Protein AF-A0A1G9RDU0-F1 (afdb_monomer)

Sequence (89 aa):
MRDRPDDLDEGLLRPAPARHWSIDATRVDHMPVGFGDHHWAATDHGGRRWFVTVADVRRQPYERLRQAMDTTAPRSSTCSRSCTPRCRP

Solvent-accessible surface area (backbone atoms only — not comparable to full-atom values): 5708 Å² total; per-residue (Å²): 32,78,71,82,59,88,91,67,48,64,83,62,57,35,56,49,42,35,78,77,68,74,38,59,37,76,46,70,43,83,39,59,60,77,77,77,41,44,34,31,46,32,29,30,86,86,70,50,77,42,85,44,77,53,75,62,66,93,82,40,61,67,70,58,56,50,56,57,54,62,72,66,50,78,78,76,79,69,73,71,93,76,80,79,90,74,82,86,134

Radius of gyration: 18.63 Å; Cα contacts (8 Å, |Δi|>4): 97; chains: 1; bounding box: 27×58×44 Å

pLDDT: mean 75.63, std 16.37, range [36.59, 93.62]

Secondary structure (DSSP, 8-state):
--SPPTT--HHHHTTHHHHHH---EEEEEEE---SSSEEEEEEETT--EEEEEE--TTTS-HHHHHHHHHHTS-------S--------

Foldseek 3Di:
DQDDDPVDDCVNVQCVCCVPPVANFPDWAWDRPDDPWTWIWTAGPVRDIDIDTDDDCVVDPVVSVVVVVVVVPPPPPCPPPPDDPDDDD

Nearest PDB structures (foldseek):
  6o9l-assembly1_1  TM=5.104E-01  e=3.458E-01  Homo sapiens
  5gow-assembly1_B  TM=4.683E-01  e=1.518E+00  Homo sapiens
  1x6o-assembly1_A  TM=3.777E-01  e=1.115E+00  Leishmania braziliensis
  5f3h-assembly1_I  TM=3.062E-01  e=2.336E+00  Homo sapiens
  5f3h-assembly2_K  TM=3.005E-01  e=5.206E+00  Homo sapiens

Structure (mmCIF, N/CA/C/O backbone):
data_AF-A0A1G9RDU0-F1
#
_entry.id   AF-A0A1G9RDU0-F1
#
loop_
_atom_site.group_PDB
_atom_site.id
_atom_site.type_symbol
_atom_site.label_atom_id
_atom_site.label_alt_id
_atom_site.label_comp_id
_atom_site.label_asym_id
_atom_site.label_entity_id
_atom_site.label_seq_id
_atom_site.pdbx_PDB_ins_code
_atom_site.Cartn_x
_atom_site.Cartn_y
_atom_site.Cartn_z
_atom_site.occupancy
_atom_site.B_iso_or_equiv
_atom_site.auth_seq_id
_atom_site.auth_comp_id
_atom_site.auth_asym_id
_atom_site.auth_atom_id
_atom_site.pdbx_PDB_model_num
ATOM 1 N N . MET A 1 1 ? -0.207 6.412 -8.830 1.00 64.50 1 MET A N 1
ATOM 2 C CA . MET A 1 1 ? -0.713 6.410 -10.222 1.00 64.50 1 MET A CA 1
ATOM 3 C C . MET A 1 1 ? -2.198 6.766 -10.171 1.00 64.50 1 MET A C 1
ATOM 5 O O . MET A 1 1 ? -2.778 6.596 -9.106 1.00 64.50 1 MET A O 1
ATOM 9 N N . ARG A 1 2 ? -2.799 7.346 -11.221 1.00 66.50 2 ARG A N 1
ATOM 10 C CA . ARG A 1 2 ? -4.205 7.807 -11.151 1.00 66.50 2 ARG A CA 1
ATOM 11 C C . ARG A 1 2 ? -5.204 6.665 -11.330 1.00 66.50 2 ARG A C 1
ATOM 13 O O . ARG A 1 2 ? -6.162 6.587 -10.568 1.00 66.50 2 ARG A O 1
ATOM 20 N N . ASP A 1 3 ? -4.922 5.770 -12.267 1.00 75.94 3 ASP A N 1
ATOM 21 C CA . ASP A 1 3 ? -5.797 4.647 -12.575 1.00 75.94 3 ASP A CA 1
ATOM 22 C C . ASP A 1 3 ? -5.407 3.404 -11.779 1.00 75.94 3 ASP A C 1
ATOM 24 O O . ASP A 1 3 ? -4.233 3.177 -11.461 1.00 75.94 3 ASP A O 1
ATOM 28 N N . ARG A 1 4 ? -6.424 2.616 -11.429 1.00 75.19 4 ARG A N 1
ATOM 29 C CA . ARG A 1 4 ? -6.237 1.289 -10.851 1.00 75.19 4 ARG A CA 1
ATOM 30 C C . ARG A 1 4 ? -5.796 0.348 -11.979 1.00 75.19 4 ARG A C 1
ATOM 32 O O . ARG A 1 4 ? -6.402 0.403 -13.044 1.00 75.19 4 ARG A O 1
ATOM 39 N N . PRO A 1 5 ? -4.793 -0.511 -11.763 1.00 79.75 5 PRO A N 1
ATOM 40 C CA . PRO A 1 5 ? -4.402 -1.485 -12.763 1.00 79.75 5 PRO A CA 1
ATOM 41 C C . PRO A 1 5 ? -5.381 -2.669 -12.733 1.00 79.75 5 PRO A C 1
ATOM 43 O O . PRO A 1 5 ? -5.810 -3.108 -11.661 1.00 79.75 5 PRO A O 1
ATOM 46 N N . ASP A 1 6 ? -5.757 -3.152 -13.916 1.00 81.25 6 ASP A N 1
ATOM 47 C CA . ASP A 1 6 ? -6.833 -4.138 -14.096 1.00 81.25 6 ASP A CA 1
ATOM 48 C C . ASP A 1 6 ? -6.496 -5.517 -13.511 1.00 81.25 6 ASP A C 1
ATOM 50 O O . ASP A 1 6 ? -7.389 -6.278 -13.146 1.00 81.25 6 ASP A O 1
ATOM 54 N N . ASP A 1 7 ? -5.208 -5.836 -13.387 1.00 83.25 7 ASP A N 1
ATOM 55 C CA . ASP A 1 7 ? -4.695 -7.097 -12.853 1.00 83.25 7 ASP A CA 1
ATOM 56 C C . ASP A 1 7 ? -4.577 -7.117 -11.320 1.00 83.25 7 ASP A C 1
ATOM 58 O O . ASP A 1 7 ? -4.253 -8.157 -10.749 1.00 83.25 7 ASP A O 1
ATOM 62 N N . LEU A 1 8 ? -4.859 -6.002 -10.632 1.00 83.50 8 LEU A N 1
ATOM 63 C CA . LEU A 1 8 ? -4.821 -5.911 -9.169 1.00 83.50 8 LEU A CA 1
ATOM 64 C C . LEU A 1 8 ? -6.215 -5.643 -8.601 1.00 83.50 8 LEU A C 1
ATOM 66 O O . LEU A 1 8 ? -6.579 -4.515 -8.239 1.00 83.50 8 LEU A O 1
ATOM 70 N N . ASP A 1 9 ? -7.004 -6.711 -8.495 1.00 83.75 9 ASP A N 1
ATOM 71 C CA . ASP A 1 9 ? -8.337 -6.700 -7.898 1.00 83.75 9 ASP A CA 1
ATOM 72 C C . ASP A 1 9 ? -8.324 -6.860 -6.355 1.00 83.75 9 ASP A C 1
ATOM 74 O O . ASP A 1 9 ? -7.285 -7.029 -5.713 1.00 83.75 9 ASP A O 1
ATOM 78 N N . GLU A 1 10 ? -9.495 -6.730 -5.725 1.00 82.81 10 GLU A N 1
ATOM 79 C CA . GLU A 1 10 ? -9.632 -6.898 -4.270 1.00 82.81 10 GLU A CA 1
ATOM 80 C C . GLU A 1 10 ? -9.366 -8.344 -3.819 1.00 82.81 10 GLU A C 1
ATOM 82 O O . GLU A 1 10 ? -8.813 -8.559 -2.740 1.00 82.81 10 GLU A O 1
ATOM 87 N N . GLY A 1 11 ? -9.711 -9.334 -4.646 1.00 85.19 11 GLY A N 1
ATOM 88 C CA . GLY A 1 11 ? -9.508 -10.751 -4.351 1.00 85.19 11 GLY A CA 1
ATOM 89 C C . GLY A 1 11 ? -8.031 -11.126 -4.244 1.00 85.19 11 GLY A C 1
ATOM 90 O O . GLY A 1 11 ? -7.675 -11.979 -3.430 1.00 85.19 11 GLY A O 1
ATOM 91 N N . LEU A 1 12 ? -7.165 -10.452 -5.000 1.00 88.06 12 LEU A N 1
ATOM 92 C CA . LEU A 1 12 ? -5.713 -10.583 -4.907 1.00 88.06 12 LEU A CA 1
ATOM 93 C C . LEU A 1 12 ? -5.129 -9.795 -3.730 1.00 88.06 12 LEU A C 1
ATOM 95 O O . LEU A 1 12 ? -4.294 -10.317 -2.986 1.00 88.06 12 LEU A O 1
ATOM 99 N N . LEU A 1 13 ? -5.568 -8.549 -3.540 1.00 87.94 13 LEU A N 1
ATOM 100 C CA . LEU A 1 13 ? -4.954 -7.634 -2.574 1.00 87.94 13 LEU A CA 1
ATOM 101 C C . LEU A 1 13 ? -5.381 -7.885 -1.129 1.00 87.94 13 LEU A C 1
ATOM 103 O O . LEU A 1 13 ? -4.576 -7.703 -0.222 1.00 87.94 13 LEU A O 1
ATOM 107 N N . ARG A 1 14 ? -6.624 -8.307 -0.886 1.00 90.12 14 ARG A N 1
ATOM 108 C CA . ARG A 1 14 ? -7.145 -8.516 0.470 1.00 90.12 14 ARG A CA 1
ATOM 109 C C . ARG A 1 14 ? -6.456 -9.659 1.240 1.00 90.12 14 ARG A C 1
ATOM 111 O O . ARG A 1 14 ? -6.118 -9.444 2.401 1.00 90.12 14 ARG A O 1
ATOM 118 N N . PRO A 1 15 ? -6.189 -10.846 0.656 1.00 90.44 15 PRO A N 1
ATOM 119 C CA . PRO A 1 15 ? -5.522 -11.931 1.379 1.00 90.44 15 PRO A CA 1
ATOM 120 C C . PRO A 1 15 ? -3.996 -11.779 1.462 1.00 90.44 15 PRO A C 1
ATOM 122 O O . PRO A 1 15 ? -3.369 -12.447 2.286 1.00 90.44 15 PRO A O 1
ATOM 125 N N . ALA A 1 16 ? -3.370 -10.954 0.615 1.00 91.00 16 ALA A N 1
ATOM 126 C CA . ALA A 1 16 ? -1.912 -10.839 0.565 1.00 91.00 16 ALA A CA 1
ATOM 127 C C . ALA A 1 16 ? -1.292 -10.365 1.901 1.00 91.00 16 ALA A C 1
ATOM 129 O O . ALA A 1 16 ? -0.332 -10.998 2.352 1.00 91.00 16 ALA A O 1
ATOM 130 N N . PRO A 1 17 ? -1.847 -9.354 2.603 1.00 88.75 17 PR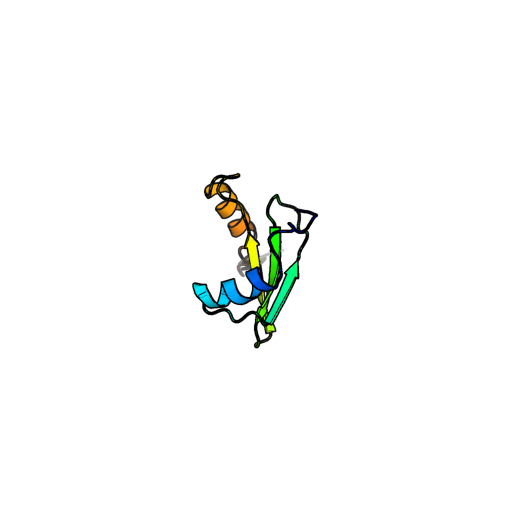O A N 1
ATOM 131 C CA . PRO A 1 17 ? -1.314 -8.929 3.890 1.00 88.75 17 PRO A CA 1
ATOM 132 C C . PRO A 1 17 ? -1.381 -9.993 4.987 1.00 88.75 17 PRO A C 1
ATOM 134 O O . PRO A 1 17 ? -0.463 -10.097 5.804 1.00 88.75 17 PRO A O 1
ATOM 137 N N . ALA A 1 18 ? -2.418 -10.831 4.974 1.00 89.81 18 ALA A N 1
ATOM 138 C CA . ALA A 1 18 ? -2.569 -11.907 5.945 1.00 89.81 18 ALA A CA 1
ATOM 139 C C . ALA A 1 18 ? -1.486 -12.975 5.750 1.00 89.81 18 ALA A C 1
ATOM 141 O O . ALA A 1 18 ? -0.851 -13.402 6.711 1.00 89.81 18 ALA A O 1
ATOM 142 N N . ARG A 1 19 ? -1.224 -13.351 4.491 1.00 90.38 19 ARG A N 1
ATOM 143 C CA . ARG A 1 19 ? -0.263 -14.406 4.125 1.00 90.38 19 ARG A CA 1
ATOM 144 C C . ARG A 1 19 ? 1.181 -14.084 4.503 1.00 90.38 19 ARG A C 1
ATOM 146 O O . ARG A 1 19 ? 1.937 -15.005 4.792 1.00 90.38 19 ARG A O 1
ATOM 153 N N . HIS A 1 20 ? 1.566 -12.809 4.470 1.00 89.62 20 HIS A N 1
ATOM 154 C CA . HIS A 1 20 ? 2.972 -12.412 4.604 1.00 89.62 20 HIS A CA 1
ATOM 155 C C . HIS A 1 20 ? 3.278 -11.594 5.862 1.00 89.62 20 HIS A C 1
ATOM 157 O O . HIS A 1 20 ? 4.416 -11.618 6.325 1.00 89.62 20 HIS A O 1
ATOM 163 N N . TRP A 1 21 ? 2.289 -10.902 6.437 1.00 88.38 21 TRP A N 1
ATOM 164 C CA . TRP A 1 21 ? 2.509 -9.949 7.534 1.00 88.38 21 TRP A CA 1
ATOM 165 C C . TRP A 1 21 ? 1.527 -10.100 8.702 1.00 88.38 21 TRP A C 1
ATOM 167 O O . TRP A 1 21 ? 1.553 -9.283 9.616 1.00 88.38 21 TRP A O 1
ATOM 177 N N . SER A 1 22 ? 0.686 -11.145 8.715 1.00 90.56 22 SER A N 1
ATOM 178 C CA . SER A 1 22 ? -0.341 -11.364 9.754 1.00 90.56 22 SER A CA 1
ATOM 179 C C . SER A 1 22 ? -1.337 -10.200 9.894 1.00 90.56 22 SER A C 1
ATOM 181 O O . SER A 1 22 ? -1.849 -9.931 10.980 1.00 90.56 22 SER A O 1
ATOM 183 N N . ILE A 1 23 ? -1.612 -9.496 8.791 1.00 89.62 23 ILE A N 1
ATOM 184 C CA . ILE A 1 23 ? -2.588 -8.403 8.730 1.00 89.62 23 ILE A CA 1
ATOM 185 C C . ILE A 1 23 ? -3.854 -8.923 8.053 1.00 89.62 23 ILE A C 1
ATOM 187 O O . ILE A 1 23 ? -3.879 -9.107 6.838 1.00 89.62 23 ILE A O 1
ATOM 191 N N . ASP A 1 24 ? -4.914 -9.142 8.826 1.00 91.44 24 ASP A N 1
ATOM 192 C CA . ASP A 1 24 ? -6.187 -9.629 8.288 1.00 91.44 24 ASP A CA 1
ATOM 193 C C . ASP A 1 24 ? -7.055 -8.459 7.798 1.00 91.44 24 ASP A C 1
ATOM 195 O O . ASP A 1 24 ? -7.873 -7.892 8.531 1.00 91.44 24 ASP A O 1
ATOM 199 N N . ALA A 1 25 ? -6.784 -8.016 6.567 1.00 91.31 25 ALA A N 1
ATOM 200 C CA . ALA A 1 25 ? -7.484 -6.905 5.939 1.00 91.31 25 ALA A CA 1
ATOM 201 C C . ALA A 1 25 ? -8.910 -7.319 5.548 1.00 91.31 25 ALA A C 1
ATOM 203 O O . ALA A 1 25 ? -9.122 -8.236 4.761 1.00 91.31 25 ALA A O 1
ATOM 204 N N . THR A 1 26 ? -9.904 -6.593 6.049 1.00 92.44 26 THR A N 1
ATOM 205 C CA . THR A 1 26 ? -11.321 -6.828 5.727 1.00 92.44 26 THR A CA 1
ATOM 206 C C . THR A 1 26 ? -11.793 -5.987 4.546 1.00 92.44 26 THR A C 1
ATOM 208 O O . THR A 1 26 ? -12.726 -6.379 3.844 1.00 92.44 26 THR A O 1
ATOM 211 N N . ARG A 1 27 ? -11.117 -4.859 4.301 1.00 90.81 27 ARG A N 1
ATOM 212 C CA . ARG A 1 27 ? -11.417 -3.894 3.243 1.00 90.81 27 ARG A CA 1
ATOM 213 C C . ARG A 1 27 ? -10.129 -3.338 2.647 1.00 90.81 27 ARG A C 1
ATOM 215 O O . ARG A 1 27 ? -9.186 -3.070 3.395 1.00 90.81 27 ARG A O 1
ATOM 222 N N . VAL A 1 28 ? -10.119 -3.133 1.330 1.00 91.44 28 VAL A N 1
ATOM 223 C CA . VAL A 1 28 ? -9.006 -2.521 0.593 1.00 91.44 28 VAL A CA 1
ATOM 224 C C . VAL A 1 28 ? -9.548 -1.497 -0.410 1.00 91.44 28 VAL A C 1
ATOM 226 O O . VAL A 1 2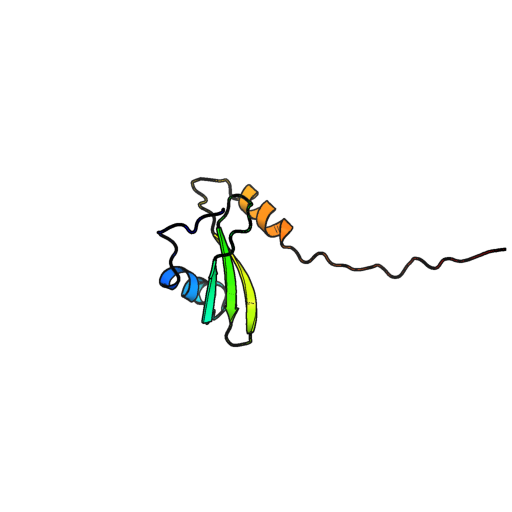8 ?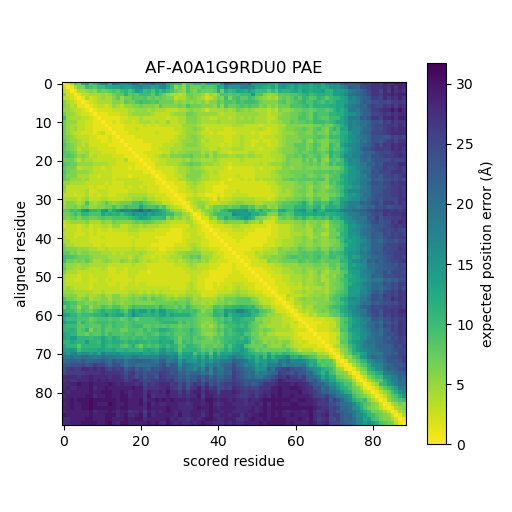 -10.287 -1.857 -1.320 1.00 91.44 28 VAL A O 1
ATOM 229 N N . ASP A 1 29 ? -9.160 -0.228 -0.276 1.00 90.62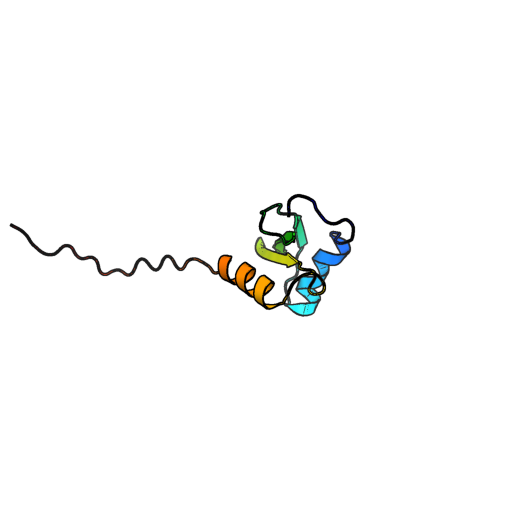 29 ASP A N 1
ATOM 230 C CA . ASP A 1 29 ? -9.614 0.866 -1.145 1.00 90.62 29 ASP A CA 1
ATOM 231 C C . ASP A 1 29 ? -8.447 1.446 -1.953 1.00 90.62 29 ASP A C 1
ATOM 233 O O . ASP A 1 29 ? -7.414 1.796 -1.380 1.00 90.62 29 ASP A O 1
ATOM 237 N N . HIS A 1 30 ? -8.604 1.577 -3.276 1.00 88.56 30 HIS A 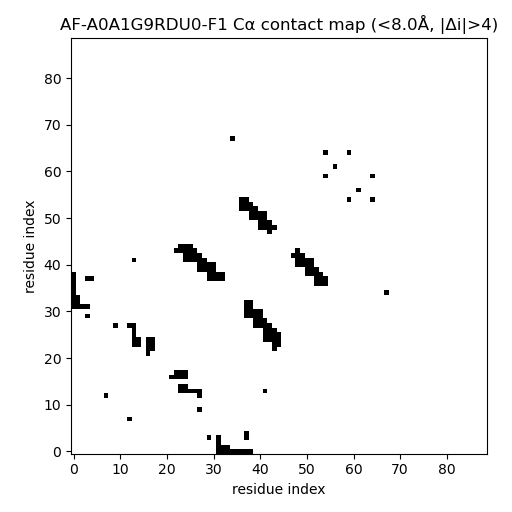N 1
ATOM 238 C CA . HIS A 1 30 ? -7.579 2.186 -4.131 1.00 88.56 30 HIS A CA 1
ATOM 239 C C . HIS A 1 30 ? -7.428 3.679 -3.824 1.00 88.56 30 HIS A C 1
ATOM 241 O O . HIS A 1 30 ? -8.402 4.431 -3.794 1.00 88.56 30 HIS A O 1
ATOM 247 N N . MET A 1 31 ? -6.184 4.108 -3.636 1.00 87.50 31 MET A N 1
ATOM 248 C CA . MET A 1 31 ? -5.807 5.483 -3.353 1.00 87.50 31 MET A CA 1
ATOM 249 C C . MET A 1 31 ? -4.977 6.040 -4.516 1.00 87.50 31 MET A C 1
ATOM 251 O O . MET A 1 31 ? -3.796 5.707 -4.632 1.00 87.50 31 MET A O 1
ATOM 255 N N . PRO A 1 32 ? -5.530 6.941 -5.351 1.00 79.38 32 PRO A N 1
ATOM 256 C CA . PRO A 1 32 ? -4.802 7.549 -6.462 1.00 79.38 32 PRO A CA 1
ATOM 257 C C . PRO A 1 32 ? -3.870 8.673 -5.976 1.00 79.38 32 PRO A C 1
ATOM 259 O O . PRO A 1 32 ? -3.928 9.810 -6.446 1.00 79.38 32 PRO A O 1
ATOM 262 N N . VAL A 1 33 ? -3.008 8.374 -5.003 1.00 72.31 33 VAL A N 1
ATOM 263 C CA . VAL A 1 33 ? -1.984 9.303 -4.519 1.00 72.31 33 VAL A CA 1
ATOM 264 C C . VAL A 1 33 ? -0.786 9.200 -5.473 1.00 72.31 33 VAL A C 1
ATOM 266 O O . VAL A 1 33 ? -0.194 8.147 -5.686 1.00 72.31 33 VAL A O 1
ATOM 269 N N . GLY A 1 34 ? -0.540 10.250 -6.250 1.00 62.97 34 GLY A N 1
ATOM 270 C CA . GLY A 1 34 ? 0.325 10.177 -7.428 1.00 62.97 34 GLY A CA 1
ATOM 271 C C . GLY A 1 34 ? 1.818 10.206 -7.103 1.00 62.97 34 GLY A C 1
ATOM 272 O O . GLY A 1 34 ? 2.336 11.288 -6.894 1.00 62.97 34 GLY A O 1
ATOM 273 N N . PHE A 1 35 ? 2.514 9.061 -7.162 1.00 65.19 35 PHE A N 1
ATOM 274 C CA . PHE A 1 35 ? 3.993 8.993 -7.143 1.00 65.19 35 PHE A CA 1
ATOM 275 C C . PHE A 1 35 ? 4.592 7.887 -8.043 1.00 65.19 35 PHE A C 1
ATOM 277 O O . PHE A 1 35 ? 5.738 7.483 -7.882 1.00 65.19 35 PHE A O 1
ATOM 284 N N . GLY A 1 36 ? 3.837 7.420 -9.041 1.00 72.81 36 GLY A N 1
ATOM 285 C CA . GLY A 1 36 ? 4.268 6.376 -9.986 1.00 72.81 36 GLY A CA 1
ATOM 286 C C . GLY A 1 36 ? 3.813 4.966 -9.608 1.00 72.81 36 GLY A C 1
ATOM 287 O O . GLY A 1 36 ? 3.426 4.226 -10.501 1.00 72.81 36 GLY A O 1
ATOM 288 N N . ASP A 1 37 ? 3.716 4.658 -8.316 1.00 80.44 37 ASP A N 1
ATOM 289 C CA . ASP A 1 37 ? 3.206 3.372 -7.822 1.00 80.44 37 ASP A CA 1
ATOM 290 C C . ASP A 1 37 ? 1.696 3.382 -7.585 1.00 80.44 37 ASP A C 1
ATOM 292 O O . ASP A 1 37 ? 1.055 4.442 -7.580 1.00 80.44 37 ASP A O 1
ATOM 296 N N . HIS A 1 38 ? 1.117 2.196 -7.415 1.00 85.75 38 HIS A N 1
ATOM 297 C CA . HIS A 1 38 ? -0.280 2.047 -7.029 1.00 85.75 38 HIS A CA 1
ATOM 298 C C . HIS A 1 38 ? -0.387 1.858 -5.522 1.00 85.75 38 HIS A C 1
ATOM 300 O O . HIS A 1 38 ? 0.428 1.160 -4.910 1.00 85.75 38 HIS A O 1
ATOM 306 N N . HIS A 1 39 ? -1.401 2.485 -4.933 1.00 86.62 39 HIS A N 1
ATOM 307 C CA . HIS A 1 39 ? -1.554 2.534 -3.489 1.00 86.62 39 HIS A CA 1
ATOM 308 C C . HIS A 1 39 ? -2.963 2.166 -3.062 1.00 86.62 39 HIS A C 1
ATOM 310 O O . HIS A 1 39 ? -3.937 2.446 -3.763 1.00 86.62 39 HIS A O 1
ATOM 316 N N . TRP A 1 40 ? -3.061 1.570 -1.879 1.00 90.56 40 TRP A N 1
ATOM 317 C CA . TRP A 1 40 ? -4.325 1.220 -1.256 1.00 90.56 40 TRP A CA 1
ATOM 318 C C . TRP A 1 40 ? -4.297 1.497 0.244 1.00 90.56 40 TRP A C 1
ATOM 320 O O . TRP A 1 40 ? -3.262 1.365 0.899 1.00 90.56 40 TRP A O 1
ATOM 330 N N . ALA A 1 41 ? -5.462 1.829 0.793 1.00 91.06 41 ALA A N 1
ATOM 331 C CA . ALA A 1 41 ? -5.713 1.746 2.224 1.00 91.06 41 ALA A CA 1
ATOM 332 C C . ALA A 1 41 ? -6.320 0.377 2.539 1.00 91.06 41 ALA A C 1
ATOM 334 O O . ALA A 1 41 ? -7.377 0.041 2.009 1.00 91.06 41 ALA A O 1
ATOM 335 N N . ALA A 1 42 ? -5.680 -0.392 3.418 1.00 92.19 42 ALA A N 1
ATOM 336 C CA . ALA A 1 42 ? -6.236 -1.630 3.954 1.00 92.19 42 ALA A CA 1
ATOM 337 C C . ALA A 1 42 ? -6.698 -1.415 5.398 1.00 92.19 42 ALA A C 1
ATOM 339 O O . ALA A 1 42 ? -5.989 -0.792 6.186 1.00 92.19 42 ALA A O 1
ATOM 340 N N . THR A 1 43 ? -7.877 -1.924 5.755 1.00 93.62 43 THR A N 1
ATOM 341 C CA . THR A 1 43 ? -8.415 -1.831 7.123 1.00 93.62 43 THR A CA 1
ATOM 342 C C . THR A 1 43 ? -8.588 -3.226 7.706 1.00 93.62 43 THR A C 1
ATOM 344 O O . THR A 1 43 ? -9.249 -4.067 7.094 1.00 93.62 43 THR A O 1
ATOM 347 N N . ASP A 1 44 ? -7.985 -3.487 8.867 1.00 92.00 44 ASP A N 1
ATOM 348 C CA . ASP A 1 44 ? -8.129 -4.769 9.564 1.00 92.00 44 ASP A CA 1
ATOM 349 C C . ASP A 1 44 ? -9.446 -4.857 10.358 1.00 92.00 44 ASP A C 1
ATOM 351 O O . ASP A 1 44 ? -10.183 -3.877 10.490 1.00 92.00 44 ASP A O 1
ATOM 355 N N . HIS A 1 45 ? -9.756 -6.035 10.904 1.00 89.38 45 HIS A N 1
ATOM 356 C CA . HIS A 1 45 ? -10.955 -6.235 11.734 1.00 89.38 45 HIS A CA 1
ATOM 357 C C . HIS A 1 45 ? -10.966 -5.354 13.006 1.00 89.38 45 HIS A C 1
ATOM 359 O O . HIS A 1 45 ? -12.022 -5.056 13.563 1.00 89.38 45 HIS A O 1
ATOM 365 N N . GLY A 1 46 ? -9.797 -4.918 13.480 1.00 89.44 46 GLY A N 1
ATOM 366 C CA . GLY A 1 46 ? -9.654 -3.998 14.608 1.00 89.44 46 GLY A CA 1
ATOM 367 C C . GLY A 1 46 ? -9.784 -2.520 14.225 1.00 89.44 46 GLY A C 1
ATOM 368 O O . GLY A 1 46 ? -9.590 -1.660 15.083 1.00 89.44 46 GLY A O 1
ATOM 369 N N . GLY A 1 47 ? -10.070 -2.203 12.958 1.00 89.12 47 GLY A N 1
ATOM 370 C CA . GLY A 1 47 ? -10.148 -0.835 12.449 1.00 89.12 47 GLY A CA 1
ATOM 371 C C . GLY A 1 47 ? -8.788 -0.161 12.241 1.00 89.12 47 GLY A C 1
ATOM 372 O O . GLY A 1 47 ? -8.737 1.031 11.924 1.00 89.12 47 GLY A O 1
ATOM 373 N N . ARG A 1 48 ? -7.671 -0.885 12.395 1.00 91.31 48 ARG A N 1
ATOM 374 C CA . ARG A 1 48 ? -6.339 -0.346 12.095 1.00 91.31 48 ARG A CA 1
ATOM 375 C C . ARG A 1 48 ? -6.174 -0.219 10.590 1.00 91.31 48 ARG A C 1
ATOM 377 O O . ARG A 1 48 ? -6.529 -1.124 9.835 1.00 91.31 48 ARG A O 1
ATOM 384 N N . ARG A 1 49 ? -5.612 0.914 10.170 1.00 91.12 49 ARG A N 1
ATOM 385 C CA . ARG A 1 49 ? -5.377 1.234 8.763 1.00 91.12 49 ARG A CA 1
ATOM 386 C C . ARG A 1 49 ? -3.915 1.059 8.397 1.00 91.12 49 ARG A C 1
ATOM 388 O O . ARG A 1 49 ? -3.031 1.537 9.103 1.00 91.12 49 ARG A O 1
ATOM 395 N N . TRP A 1 50 ? -3.705 0.432 7.253 1.00 90.06 50 TRP A N 1
ATOM 396 C CA . TRP A 1 50 ? -2.410 0.139 6.666 1.00 90.06 50 TRP A CA 1
ATOM 397 C C . TRP A 1 50 ? -2.321 0.795 5.298 1.00 90.06 50 TRP A C 1
ATOM 399 O O . TRP A 1 50 ? -3.305 0.842 4.556 1.00 90.06 50 TRP A O 1
ATOM 409 N N . PHE A 1 51 ? -1.134 1.290 4.968 1.00 87.44 51 PHE A N 1
ATOM 410 C CA . PHE A 1 51 ? -0.836 1.818 3.647 1.00 87.44 51 PHE A CA 1
ATOM 411 C C . PHE A 1 51 ? -0.117 0.741 2.836 1.00 87.44 51 PHE A C 1
ATOM 413 O O . PHE A 1 51 ? 0.934 0.252 3.250 1.00 87.44 51 PHE A O 1
ATOM 420 N N . VAL A 1 52 ? -0.708 0.343 1.713 1.00 87.44 52 VAL A N 1
ATOM 421 C CA . VAL A 1 52 ? -0.199 -0.718 0.840 1.00 87.44 52 VAL A CA 1
ATOM 422 C C . VAL A 1 52 ? 0.304 -0.086 -0.448 1.00 87.44 52 VAL A C 1
ATOM 424 O O . VAL A 1 52 ? -0.435 0.645 -1.1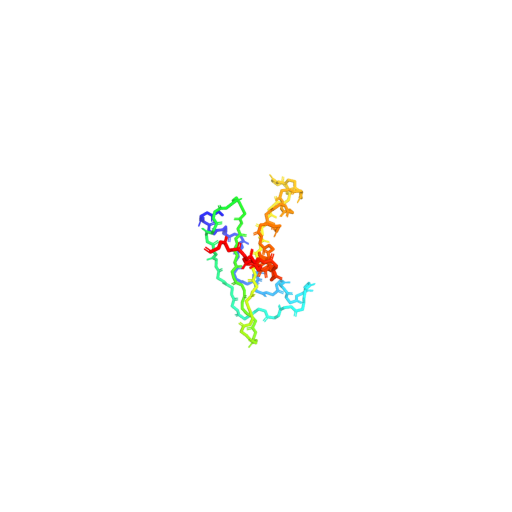03 1.00 87.44 52 VAL A O 1
ATOM 427 N N . THR A 1 53 ? 1.539 -0.405 -0.829 1.00 86.44 53 THR A N 1
ATOM 428 C CA . THR A 1 53 ? 2.144 0.004 -2.102 1.00 86.44 53 THR A CA 1
ATOM 429 C C . THR A 1 53 ? 2.423 -1.232 -2.944 1.00 86.44 53 THR A C 1
ATOM 431 O O . THR A 1 53 ? 3.051 -2.172 -2.458 1.00 86.44 53 THR A O 1
ATOM 434 N N . VAL A 1 54 ? 1.989 -1.220 -4.206 1.00 85.81 54 VAL A N 1
ATOM 435 C CA . VAL A 1 54 ? 2.353 -2.243 -5.195 1.00 85.81 54 VAL A CA 1
ATOM 436 C C . VAL A 1 54 ? 3.148 -1.595 -6.320 1.00 85.81 54 VAL A C 1
ATOM 438 O O . VAL A 1 54 ? 2.735 -0.595 -6.908 1.00 85.81 54 VAL A O 1
ATOM 441 N N . ALA A 1 55 ? 4.295 -2.203 -6.599 1.00 83.88 55 ALA A N 1
ATOM 442 C CA . ALA A 1 55 ? 5.305 -1.745 -7.535 1.00 83.88 55 ALA A CA 1
ATOM 443 C C . ALA A 1 55 ? 5.753 -2.919 -8.416 1.00 83.88 55 ALA A C 1
ATOM 445 O O . ALA A 1 55 ? 6.078 -3.990 -7.903 1.00 83.88 55 ALA A O 1
ATOM 446 N N . ASP A 1 56 ? 5.824 -2.719 -9.736 1.00 81.56 56 ASP A N 1
ATOM 447 C CA . ASP A 1 56 ? 6.406 -3.714 -10.647 1.00 81.56 56 ASP A CA 1
ATOM 448 C C . ASP A 1 56 ? 7.934 -3.563 -10.672 1.00 81.56 56 ASP A C 1
ATOM 450 O O . ASP A 1 56 ? 8.476 -2.680 -11.340 1.00 81.56 56 ASP A O 1
ATOM 454 N N . VAL A 1 57 ? 8.639 -4.444 -9.958 1.00 78.69 57 VAL A N 1
ATOM 455 C CA . VAL A 1 57 ? 10.113 -4.443 -9.861 1.00 78.69 57 VAL A CA 1
ATOM 456 C C . VAL A 1 57 ? 10.823 -4.730 -11.189 1.00 78.69 57 VAL A C 1
ATOM 458 O O . VAL A 1 57 ? 12.018 -4.487 -11.313 1.00 78.69 57 VAL A O 1
ATOM 461 N N . ARG A 1 58 ? 10.110 -5.217 -12.215 1.00 80.69 58 ARG A N 1
ATOM 462 C CA . ARG A 1 58 ? 10.666 -5.355 -13.575 1.00 80.69 58 ARG A CA 1
ATOM 463 C C . ARG A 1 58 ? 10.707 -4.015 -14.305 1.00 80.69 58 ARG A C 1
ATOM 465 O O . ARG A 1 58 ? 11.446 -3.867 -15.273 1.00 80.69 58 ARG A O 1
ATOM 472 N N . ARG A 1 59 ? 9.887 -3.053 -13.869 1.00 76.94 59 ARG A N 1
ATOM 473 C CA . ARG A 1 59 ? 9.759 -1.716 -14.467 1.00 76.94 59 ARG A CA 1
ATOM 474 C C . ARG A 1 59 ? 10.508 -0.642 -13.684 1.00 76.94 59 ARG A C 1
ATOM 476 O O . ARG A 1 59 ? 10.74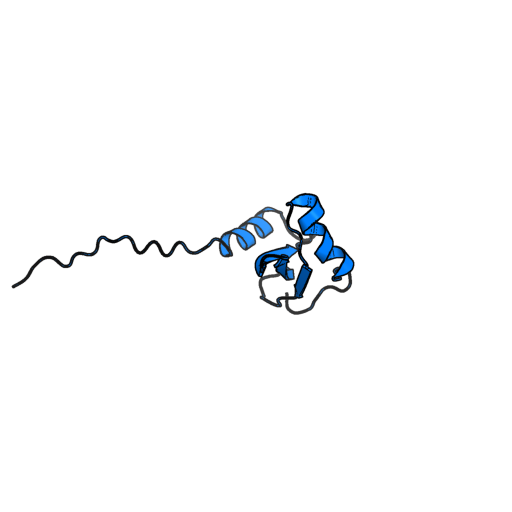4 0.434 -14.227 1.00 76.94 59 ARG A O 1
ATOM 483 N N . GLN A 1 60 ? 10.882 -0.913 -12.434 1.00 73.81 60 GLN A N 1
ATOM 484 C CA . GLN A 1 60 ? 11.655 0.013 -11.613 1.00 73.81 60 GLN A CA 1
ATOM 485 C C . GLN A 1 60 ? 12.594 -0.701 -10.633 1.00 73.81 60 GLN A C 1
ATOM 487 O O . GLN A 1 60 ? 12.239 -1.755 -10.106 1.00 73.81 60 GLN A O 1
ATOM 492 N N . PRO A 1 61 ? 13.767 -0.112 -10.343 1.00 77.62 61 PRO A N 1
ATOM 493 C CA . PRO A 1 61 ? 14.696 -0.660 -9.365 1.00 77.62 61 PRO A CA 1
ATOM 494 C C . PRO A 1 61 ? 14.106 -0.617 -7.947 1.00 77.62 61 PRO A C 1
ATOM 496 O O . PRO A 1 61 ? 13.375 0.313 -7.592 1.00 77.62 61 PRO A O 1
ATOM 499 N N . TYR A 1 62 ? 14.452 -1.606 -7.121 1.00 74.44 62 TYR A N 1
ATOM 500 C CA . TYR A 1 62 ? 13.994 -1.727 -5.730 1.00 74.44 62 TYR A CA 1
ATOM 501 C C . TYR A 1 62 ? 14.300 -0.474 -4.890 1.00 74.44 62 TYR A C 1
ATOM 503 O O . TYR A 1 62 ? 13.518 -0.078 -4.027 1.00 74.44 62 TYR A O 1
ATOM 511 N N . GLU A 1 63 ? 15.404 0.210 -5.179 1.00 78.12 63 GLU A N 1
ATOM 512 C CA . GLU A 1 63 ? 15.817 1.445 -4.516 1.00 78.12 63 GLU A CA 1
ATOM 513 C C . GLU A 1 63 ? 14.765 2.551 -4.642 1.00 78.12 63 GLU A C 1
ATOM 515 O O . GLU A 1 63 ? 14.575 3.332 -3.708 1.00 78.12 63 GLU A O 1
ATOM 520 N N . ARG A 1 64 ? 14.049 2.599 -5.773 1.00 74.69 64 ARG A N 1
ATOM 521 C CA . ARG A 1 64 ? 12.970 3.564 -6.002 1.00 74.69 64 ARG A CA 1
ATOM 522 C C . ARG A 1 64 ? 11.756 3.263 -5.124 1.00 74.69 64 ARG A C 1
ATOM 524 O O . ARG A 1 64 ? 11.204 4.183 -4.524 1.00 74.69 64 ARG A O 1
ATOM 531 N N . LEU A 1 65 ? 11.399 1.986 -4.981 1.00 73.44 65 LEU A N 1
ATOM 532 C CA . LEU A 1 65 ? 10.346 1.548 -4.060 1.00 73.44 65 LEU A CA 1
ATOM 533 C C . LEU A 1 65 ? 10.703 1.908 -2.610 1.00 73.44 65 LEU A C 1
ATOM 535 O O . LEU A 1 65 ? 9.858 2.396 -1.860 1.00 73.44 65 LEU A O 1
ATOM 539 N N . ARG A 1 66 ? 11.972 1.734 -2.220 1.00 74.12 66 ARG A N 1
ATOM 540 C CA . ARG A 1 66 ? 12.443 2.098 -0.878 1.00 74.12 66 ARG A CA 1
ATOM 541 C C . ARG A 1 66 ? 12.267 3.593 -0.580 1.00 74.12 66 ARG A C 1
ATOM 543 O O . ARG A 1 66 ? 11.748 3.931 0.477 1.00 74.12 66 ARG A O 1
ATOM 550 N N . GLN A 1 67 ? 12.602 4.473 -1.528 1.00 71.69 67 GLN A N 1
ATOM 551 C CA . GLN A 1 67 ? 12.405 5.926 -1.378 1.00 71.69 67 GLN A CA 1
ATOM 552 C C . GLN A 1 67 ? 10.925 6.316 -1.203 1.00 71.69 67 GLN A C 1
ATOM 554 O O . GLN A 1 67 ? 10.600 7.209 -0.416 1.00 71.69 67 GLN A O 1
ATOM 559 N N . ALA A 1 68 ? 10.012 5.640 -1.909 1.00 68.19 68 ALA A N 1
ATOM 560 C CA . ALA A 1 68 ? 8.576 5.868 -1.752 1.00 68.19 68 ALA A CA 1
ATOM 561 C C . ALA A 1 68 ? 8.087 5.463 -0.347 1.00 68.19 68 ALA A C 1
ATOM 563 O O . ALA A 1 68 ? 7.325 6.200 0.282 1.00 68.19 68 ALA A O 1
ATOM 564 N N . MET A 1 69 ? 8.573 4.337 0.189 1.00 66.94 69 MET A N 1
ATOM 565 C CA . MET A 1 69 ? 8.248 3.902 1.555 1.00 66.94 69 MET A CA 1
ATOM 566 C C . MET A 1 69 ? 8.773 4.878 2.620 1.00 66.94 69 MET A C 1
ATOM 568 O O . MET A 1 69 ? 8.030 5.204 3.546 1.00 66.94 69 MET A O 1
ATOM 572 N N . ASP A 1 70 ? 9.982 5.424 2.451 1.00 67.44 70 ASP A N 1
ATOM 573 C CA . ASP A 1 70 ? 10.572 6.409 3.377 1.00 67.44 70 ASP A CA 1
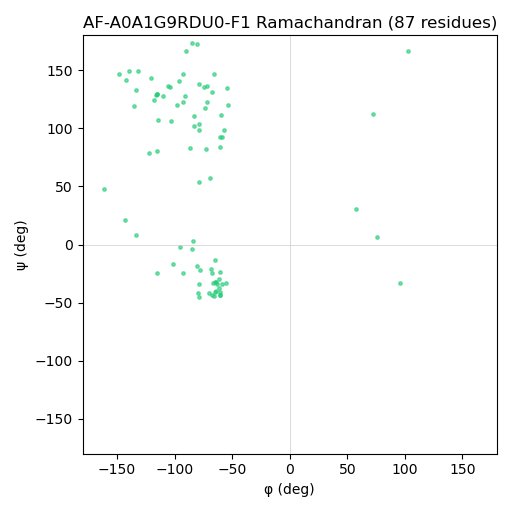ATOM 574 C C . ASP A 1 70 ? 9.742 7.701 3.477 1.00 67.44 70 ASP A C 1
ATOM 576 O O . ASP A 1 70 ? 9.673 8.328 4.535 1.00 67.44 70 ASP A O 1
ATOM 580 N N . THR A 1 71 ? 9.033 8.072 2.407 1.00 61.47 71 THR A N 1
ATOM 581 C CA . THR A 1 71 ? 8.128 9.239 2.401 1.00 61.47 71 THR A CA 1
ATOM 582 C C . THR A 1 71 ? 6.900 9.025 3.300 1.00 61.47 71 THR A C 1
ATOM 584 O O . THR A 1 71 ? 6.280 9.987 3.752 1.00 61.47 71 THR A O 1
ATOM 587 N N . THR A 1 72 ? 6.567 7.765 3.597 1.00 53.56 72 THR A N 1
ATOM 588 C CA . THR A 1 72 ? 5.418 7.368 4.429 1.00 53.56 72 THR A CA 1
ATOM 589 C C . THR A 1 72 ? 5.806 7.136 5.891 1.00 53.56 72 THR A C 1
ATOM 591 O O . THR A 1 72 ? 4.939 6.838 6.716 1.00 53.56 72 THR A O 1
ATOM 594 N N . ALA A 1 73 ? 7.093 7.275 6.241 1.00 52.84 73 ALA A N 1
ATOM 595 C CA . ALA A 1 73 ? 7.517 7.250 7.632 1.00 52.84 73 ALA A CA 1
ATOM 596 C C . ALA A 1 73 ? 6.710 8.304 8.408 1.00 52.84 73 ALA A C 1
ATOM 598 O O . ALA A 1 73 ? 6.541 9.427 7.912 1.00 52.84 73 ALA A O 1
ATOM 599 N N . PRO A 1 74 ? 6.183 7.981 9.608 1.00 44.59 74 PRO A N 1
ATOM 600 C CA . PRO A 1 74 ? 5.555 8.997 10.429 1.00 44.59 74 PRO A CA 1
ATOM 601 C C . PRO A 1 74 ? 6.573 10.122 10.573 1.00 44.59 74 PRO A C 1
ATOM 603 O O . PRO A 1 74 ? 7.677 9.898 11.070 1.00 44.59 74 PRO A O 1
ATOM 606 N N . ARG A 1 75 ? 6.217 11.332 10.122 1.00 38.88 75 ARG A N 1
ATOM 607 C CA . ARG A 1 75 ? 6.905 12.531 10.588 1.00 38.88 75 ARG A CA 1
ATOM 608 C C . ARG A 1 75 ? 6.732 12.488 12.090 1.00 38.88 75 ARG A C 1
ATOM 610 O O . ARG A 1 75 ? 5.668 12.831 12.600 1.00 38.88 75 ARG A O 1
ATOM 617 N N . SER A 1 76 ? 7.755 12.018 12.787 1.00 43.50 76 SER A N 1
ATOM 618 C CA . SER A 1 76 ? 7.912 12.220 14.205 1.00 43.50 76 SER A CA 1
ATOM 619 C C . SER A 1 76 ? 7.934 13.730 14.371 1.00 43.50 76 SER A C 1
ATOM 621 O O . SER A 1 76 ? 8.960 14.395 14.252 1.00 43.50 76 SER A O 1
ATOM 623 N N . SER A 1 77 ? 6.758 14.303 14.617 1.00 46.12 77 SER A N 1
ATOM 624 C CA . SER A 1 77 ? 6.607 15.612 15.220 1.00 46.12 77 SER A CA 1
ATOM 625 C C . SER A 1 77 ? 7.044 15.483 16.674 1.00 46.12 77 SER A C 1
ATOM 627 O O . SER A 1 77 ? 6.283 15.753 17.600 1.00 46.12 77 SER A O 1
ATOM 629 N N . THR A 1 78 ? 8.282 15.044 16.894 1.00 41.91 78 THR A N 1
ATOM 630 C CA . THR A 1 78 ? 8.973 15.307 18.136 1.00 41.91 78 THR A CA 1
ATOM 631 C C . THR A 1 78 ? 9.309 16.784 18.053 1.00 41.91 78 THR A C 1
ATOM 633 O O . THR A 1 78 ? 10.383 17.189 17.618 1.00 41.91 78 THR A O 1
ATOM 636 N N . CYS A 1 79 ? 8.329 17.615 18.401 1.00 48.28 79 CYS A N 1
ATOM 637 C CA . CYS A 1 79 ? 8.612 18.958 18.852 1.00 48.28 79 CYS A CA 1
ATOM 638 C C . CYS A 1 79 ? 9.475 18.764 20.102 1.00 48.28 79 CYS A C 1
ATOM 640 O O . CYS A 1 79 ? 8.962 18.477 21.186 1.00 48.28 79 CYS A O 1
ATOM 642 N N . SER A 1 80 ? 10.798 18.761 19.918 1.00 49.75 80 SER A N 1
ATOM 643 C CA . SER A 1 80 ? 11.736 18.677 21.025 1.00 49.75 80 SER A CA 1
ATOM 644 C C . SER A 1 80 ? 11.466 19.891 21.902 1.00 49.75 80 SER A C 1
ATOM 646 O O . SER A 1 80 ? 11.662 21.032 21.482 1.00 49.75 80 SER A O 1
ATOM 648 N N . ARG A 1 81 ? 10.928 19.637 23.099 1.00 54.16 81 ARG A N 1
ATOM 649 C CA . ARG A 1 81 ? 10.747 20.619 24.167 1.00 54.16 81 ARG A CA 1
ATOM 650 C C . ARG A 1 81 ? 12.120 21.158 24.563 1.00 54.16 81 ARG A C 1
ATOM 652 O O . ARG A 1 81 ? 12.729 20.674 25.506 1.00 54.16 81 ARG A O 1
ATOM 659 N N . SER A 1 82 ? 12.609 22.150 23.836 1.00 52.62 82 SER A N 1
ATOM 660 C CA . SER A 1 82 ? 13.809 22.902 24.202 1.00 52.62 82 SER A CA 1
ATOM 661 C C . SER A 1 82 ? 13.866 24.239 23.463 1.00 52.62 82 SER A C 1
ATOM 663 O O . SER A 1 82 ? 14.891 24.605 22.906 1.00 52.62 82 SER A O 1
ATOM 665 N N . CYS A 1 83 ? 12.762 24.985 23.457 1.00 47.00 83 CYS A N 1
ATOM 666 C CA . CYS A 1 83 ? 12.804 26.432 23.251 1.00 47.00 83 CYS A CA 1
ATOM 667 C C . CYS A 1 83 ? 12.148 27.096 24.460 1.00 47.00 83 CYS A C 1
ATOM 669 O O . CYS A 1 83 ? 10.983 27.475 24.439 1.00 47.00 83 CYS A O 1
ATOM 671 N N . THR A 1 84 ? 12.898 27.190 25.551 1.00 58.44 84 THR A N 1
ATOM 672 C CA . THR A 1 84 ? 12.649 28.183 26.596 1.00 58.44 84 THR A CA 1
ATOM 673 C C . THR A 1 84 ? 13.093 29.539 26.043 1.00 58.44 84 THR A C 1
ATOM 675 O O . THR A 1 84 ? 14.290 29.698 25.800 1.00 58.44 84 THR A O 1
ATOM 678 N N . PRO A 1 85 ? 12.221 30.547 25.867 1.00 48.72 85 PRO A N 1
ATOM 679 C CA . PRO A 1 85 ? 12.702 31.910 25.732 1.00 48.72 85 PRO A CA 1
ATOM 680 C C . PRO A 1 85 ? 13.034 32.416 27.140 1.00 48.72 85 PRO A C 1
ATOM 682 O O . PRO A 1 85 ? 12.156 32.784 27.920 1.00 48.72 85 PRO A O 1
ATOM 685 N N . ARG A 1 86 ? 14.318 32.360 27.505 1.00 44.94 86 ARG A N 1
ATOM 686 C CA . ARG A 1 86 ? 14.857 33.014 28.702 1.00 44.94 86 ARG A CA 1
ATOM 687 C C . ARG A 1 86 ? 15.328 34.423 28.314 1.00 44.94 86 ARG A C 1
ATOM 689 O O . ARG A 1 86 ? 16.166 34.533 27.430 1.00 44.94 86 ARG A O 1
ATOM 696 N N . 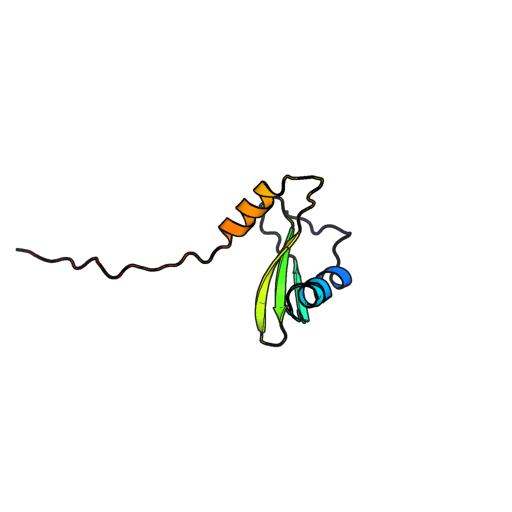CYS A 1 87 ? 14.851 35.422 29.069 1.00 37.97 87 CYS A N 1
ATOM 697 C CA . CYS A 1 87 ? 15.420 36.771 29.289 1.00 37.97 87 CYS A CA 1
ATOM 698 C C . CYS A 1 87 ? 15.330 37.778 28.113 1.00 37.97 87 CYS A C 1
ATOM 700 O O . CYS A 1 87 ? 15.907 37.538 27.065 1.00 37.97 87 CYS A O 1
ATOM 702 N N . ARG A 1 88 ? 14.548 38.875 28.208 1.00 36.59 88 ARG A N 1
ATOM 703 C CA . ARG A 1 88 ? 14.658 40.135 29.025 1.00 36.59 88 ARG A CA 1
ATOM 704 C C . ARG A 1 88 ? 15.158 41.300 28.128 1.00 36.59 88 ARG A C 1
ATOM 706 O O . ARG A 1 88 ? 15.707 40.991 27.074 1.00 36.59 88 ARG A O 1
ATOM 713 N N . PRO A 1 89 ? 15.095 42.590 28.531 1.00 54.94 89 PRO A N 1
ATOM 714 C CA . PRO A 1 89 ? 14.604 43.185 29.783 1.00 54.94 89 PRO A CA 1
ATOM 715 C C . PRO A 1 89 ? 13.160 43.690 29.738 1.00 54.94 89 PRO A C 1
ATOM 717 O O . PRO A 1 89 ? 12.687 44.074 28.649 1.00 54.94 89 PRO A O 1
#

Organism: NCBI:txid683260

Mean predicted aligned error: 11.25 Å